Protein AF-A0AAU7A5N0-F1 (afdb_monomer)

Structure (mmCIF, N/CA/C/O backbone):
data_AF-A0AAU7A5N0-F1
#
_entry.id   AF-A0AAU7A5N0-F1
#
loop_
_atom_site.group_PDB
_atom_site.id
_atom_site.type_symbol
_atom_site.label_atom_id
_atom_site.label_alt_id
_atom_site.label_comp_id
_atom_site.label_asym_id
_atom_site.label_entity_id
_atom_site.label_seq_id
_atom_site.pdbx_PDB_ins_code
_atom_site.Cartn_x
_atom_site.Cartn_y
_atom_site.Cartn_z
_atom_site.occupancy
_atom_site.B_iso_or_equiv
_atom_site.auth_seq_id
_atom_site.auth_comp_id
_atom_site.auth_asym_id
_atom_site.auth_atom_id
_atom_site.pdbx_PDB_model_num
ATOM 1 N N . MET A 1 1 ? 31.248 -8.932 -20.972 1.00 50.84 1 MET A N 1
ATOM 2 C CA . MET A 1 1 ? 29.872 -9.471 -20.929 1.00 50.84 1 MET A CA 1
ATOM 3 C C . MET A 1 1 ? 29.558 -9.736 -19.470 1.00 50.84 1 MET A C 1
ATOM 5 O O . MET A 1 1 ? 30.110 -10.701 -18.981 1.00 50.84 1 MET A O 1
ATOM 9 N N . ASN A 1 2 ? 28.849 -8.857 -18.754 1.00 56.88 2 ASN A N 1
ATOM 10 C CA . ASN A 1 2 ? 28.208 -9.176 -17.459 1.00 56.88 2 ASN A CA 1
ATOM 11 C C . ASN A 1 2 ? 27.403 -7.992 -16.901 1.00 56.88 2 ASN A C 1
ATOM 13 O O . ASN A 1 2 ? 26.374 -8.218 -16.271 1.00 56.88 2 ASN A O 1
ATOM 17 N N . ASP A 1 3 ? 27.793 -6.752 -17.194 1.00 59.69 3 ASP A N 1
ATOM 18 C CA . ASP A 1 3 ? 27.089 -5.581 -16.647 1.00 59.69 3 ASP A CA 1
ATOM 19 C C . ASP A 1 3 ? 25.744 -5.349 -17.343 1.00 59.69 3 ASP A C 1
ATOM 21 O O . ASP A 1 3 ? 24.729 -5.174 -16.680 1.00 59.69 3 ASP A O 1
ATOM 25 N N . ASP A 1 4 ? 25.704 -5.498 -18.668 1.00 55.28 4 ASP A N 1
ATOM 26 C CA . ASP A 1 4 ? 24.502 -5.294 -19.489 1.00 55.28 4 ASP A CA 1
ATOM 27 C C . ASP A 1 4 ? 23.413 -6.355 -19.224 1.00 55.28 4 ASP A C 1
ATOM 29 O O . ASP A 1 4 ? 22.225 -6.063 -19.170 1.00 55.28 4 ASP A O 1
ATOM 33 N N . VAL A 1 5 ? 23.814 -7.604 -18.947 1.00 57.06 5 VAL A N 1
ATOM 34 C CA . VAL A 1 5 ? 22.886 -8.686 -18.558 1.00 57.06 5 VAL A CA 1
ATOM 35 C C . VAL A 1 5 ? 22.371 -8.484 -17.130 1.00 57.06 5 VAL A C 1
ATOM 37 O O . VAL A 1 5 ? 21.228 -8.836 -16.834 1.00 57.06 5 VAL A O 1
ATOM 40 N N . THR A 1 6 ? 23.191 -7.919 -16.240 1.00 59.75 6 THR A N 1
ATOM 41 C CA . THR A 1 6 ? 22.796 -7.602 -14.860 1.00 59.75 6 THR A CA 1
ATOM 42 C C . THR A 1 6 ? 21.842 -6.410 -14.832 1.00 59.75 6 THR A C 1
ATOM 44 O O . THR A 1 6 ? 20.806 -6.499 -14.174 1.00 59.75 6 THR A O 1
ATOM 47 N N . LEU A 1 7 ? 22.115 -5.365 -15.621 1.00 53.47 7 LEU A N 1
ATOM 48 C CA . LEU A 1 7 ? 21.204 -4.245 -15.861 1.00 53.47 7 LEU A CA 1
ATOM 49 C C . LEU A 1 7 ? 19.894 -4.721 -16.494 1.00 53.47 7 LEU A C 1
ATOM 51 O O . LEU A 1 7 ? 18.852 -4.486 -15.906 1.00 53.47 7 LEU A O 1
ATOM 55 N N . GLN A 1 8 ? 19.914 -5.513 -17.570 1.00 53.53 8 GLN A N 1
ATOM 56 C CA . GLN A 1 8 ? 18.686 -6.050 -18.184 1.00 53.53 8 GLN A CA 1
ATOM 57 C C . GLN A 1 8 ? 17.893 -7.007 -17.271 1.00 53.53 8 GLN A C 1
ATOM 59 O O . GLN A 1 8 ? 16.673 -7.153 -17.413 1.00 53.53 8 GLN A O 1
ATOM 64 N N . LYS A 1 9 ? 18.557 -7.701 -16.334 1.00 53.38 9 LYS A N 1
ATOM 65 C CA . LYS A 1 9 ? 17.888 -8.481 -15.274 1.00 53.38 9 LYS A CA 1
ATOM 66 C C . LYS A 1 9 ? 17.300 -7.585 -14.186 1.00 53.38 9 LYS A C 1
ATOM 68 O O . LYS A 1 9 ? 16.258 -7.936 -13.643 1.00 53.38 9 LYS A O 1
ATOM 73 N N . MET A 1 10 ? 17.945 -6.469 -13.855 1.00 53.56 10 MET A N 1
ATOM 74 C CA . MET A 1 10 ? 17.430 -5.469 -12.916 1.00 53.56 10 MET A CA 1
ATOM 75 C C . MET A 1 10 ? 16.286 -4.646 -13.527 1.00 53.56 10 MET A C 1
ATOM 77 O O . MET A 1 10 ? 15.307 -4.389 -12.839 1.00 53.56 10 MET A O 1
ATOM 81 N N . GLU A 1 11 ? 16.336 -4.346 -14.825 1.00 54.94 11 GLU A N 1
ATOM 82 C CA . GLU A 1 11 ? 15.303 -3.640 -1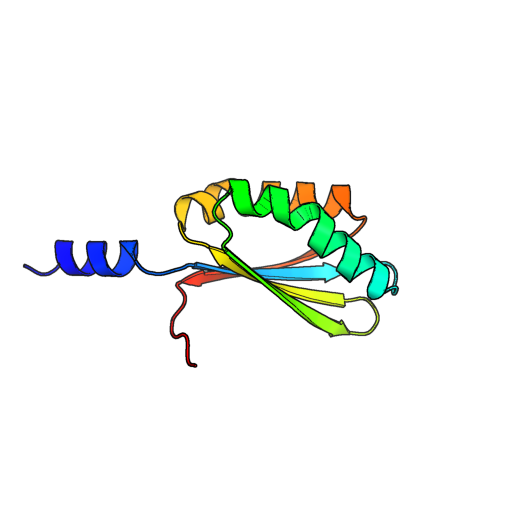5.600 1.00 54.94 11 GLU A CA 1
ATOM 83 C C . GLU A 1 11 ? 14.001 -4.442 -15.758 1.00 54.94 11 GLU A C 1
ATOM 85 O O . GLU A 1 11 ? 12.962 -3.879 -16.085 1.00 54.94 11 GLU A O 1
ATOM 90 N N . ARG A 1 12 ? 14.026 -5.757 -15.494 1.00 61.66 12 ARG A N 1
ATOM 91 C CA . ARG A 1 12 ? 12.827 -6.613 -15.436 1.00 61.66 12 ARG A CA 1
ATOM 92 C C . ARG A 1 12 ? 12.377 -6.968 -14.021 1.00 61.66 12 ARG A C 1
ATOM 94 O O . ARG A 1 12 ? 11.379 -7.675 -13.874 1.00 61.66 12 ARG A O 1
ATOM 101 N N . LYS A 1 13 ? 13.086 -6.525 -12.978 1.00 70.19 13 LYS A N 1
ATOM 102 C CA . LYS A 1 13 ? 12.664 -6.786 -11.599 1.00 70.19 13 LYS A CA 1
ATOM 103 C C . LYS A 1 13 ? 11.535 -5.838 -11.231 1.00 70.19 13 LYS A C 1
ATOM 105 O O . LYS A 1 13 ? 11.721 -4.629 -11.176 1.00 70.19 13 LYS A O 1
ATOM 110 N N . MET A 1 14 ? 10.373 -6.413 -10.944 1.00 85.31 14 MET A N 1
ATOM 111 C CA . MET A 1 14 ? 9.285 -5.683 -10.310 1.00 85.31 14 MET A CA 1
ATOM 112 C C . MET A 1 14 ? 9.740 -5.173 -8.943 1.00 85.31 14 MET A C 1
ATOM 114 O O . MET A 1 14 ? 10.553 -5.808 -8.267 1.00 85.31 14 MET A O 1
ATOM 118 N N . PHE A 1 15 ? 9.207 -4.032 -8.534 1.00 89.75 15 PHE A N 1
ATOM 119 C CA . PHE A 1 15 ? 9.449 -3.465 -7.214 1.00 89.75 15 PHE A CA 1
ATOM 120 C C . PHE A 1 15 ? 8.218 -3.617 -6.345 1.00 89.75 15 PHE A C 1
ATOM 122 O O . PHE A 1 15 ? 7.096 -3.680 -6.842 1.00 89.75 15 PHE A O 1
ATOM 129 N N . VAL A 1 16 ? 8.434 -3.676 -5.040 1.00 91.81 16 VAL A N 1
ATOM 130 C CA . VAL A 1 16 ? 7.371 -3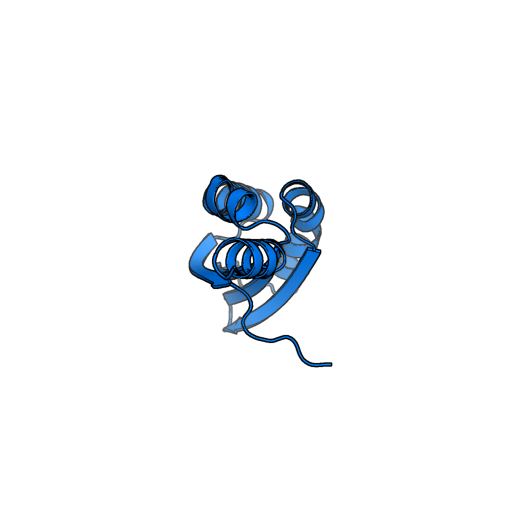.765 -4.050 1.00 91.81 16 VAL A CA 1
ATOM 131 C C . VAL A 1 16 ? 7.446 -2.554 -3.140 1.00 91.81 16 VAL A C 1
ATOM 133 O O . VAL A 1 16 ? 8.532 -2.167 -2.705 1.00 91.81 16 VAL A O 1
ATOM 136 N N . SER A 1 17 ? 6.288 -1.986 -2.817 1.00 92.06 17 SER A N 1
ATOM 137 C CA . SER A 1 17 ? 6.134 -1.120 -1.654 1.00 92.06 17 SER A CA 1
ATOM 138 C C . SER A 1 17 ? 5.210 -1.767 -0.632 1.00 92.06 17 SER A C 1
ATOM 140 O O . SER A 1 17 ? 4.145 -2.289 -0.964 1.00 92.06 17 SER A O 1
ATOM 142 N N . PHE A 1 18 ? 5.630 -1.714 0.623 1.00 93.69 18 PHE A N 1
ATOM 143 C CA . PHE A 1 18 ? 4.780 -1.912 1.780 1.00 93.69 18 PHE A CA 1
ATOM 144 C C . PHE A 1 18 ? 4.431 -0.536 2.335 1.00 93.69 18 PHE A C 1
ATOM 146 O O . PHE A 1 18 ? 5.315 0.305 2.510 1.00 93.69 18 PHE A O 1
ATOM 153 N N . THR A 1 19 ? 3.153 -0.300 2.598 1.00 91.88 19 THR A N 1
ATOM 154 C CA . THR A 1 19 ? 2.693 0.913 3.279 1.00 91.88 19 THR A CA 1
ATOM 155 C C . THR A 1 19 ? 1.752 0.503 4.393 1.00 91.88 19 THR A C 1
ATOM 157 O O . THR A 1 19 ? 0.821 -0.269 4.155 1.00 91.88 19 THR A O 1
ATOM 160 N N . ASP A 1 20 ? 2.051 0.985 5.590 1.00 93.19 20 ASP A N 1
ATOM 161 C CA . ASP A 1 20 ? 1.237 0.814 6.782 1.00 93.19 20 ASP A CA 1
ATOM 162 C C . ASP A 1 20 ? 0.293 1.991 6.915 1.00 93.19 20 ASP A C 1
ATOM 164 O O . ASP A 1 20 ? 0.702 3.147 6.784 1.00 93.19 20 ASP A O 1
ATOM 168 N N . TRP A 1 21 ? -0.966 1.672 7.171 1.00 92.25 21 TRP A N 1
ATOM 169 C CA . TRP A 1 21 ? -2.041 2.633 7.274 1.00 92.25 21 TRP A CA 1
ATOM 170 C C . TRP A 1 21 ? -2.778 2.468 8.590 1.00 92.25 21 TRP A C 1
ATOM 172 O O . TRP A 1 21 ? -3.021 1.347 9.038 1.00 92.25 21 TRP A O 1
ATOM 182 N N . GLU A 1 22 ? -3.202 3.592 9.144 1.00 92.56 22 GLU A N 1
ATOM 183 C CA . GLU A 1 22 ? -4.157 3.671 10.239 1.00 92.56 22 GLU A CA 1
ATOM 184 C C . GLU A 1 22 ? -5.458 4.311 9.736 1.00 92.56 22 GLU A C 1
ATOM 186 O O . GLU A 1 22 ? -5.433 5.263 8.947 1.00 92.56 22 GLU A O 1
ATOM 191 N N . PHE A 1 23 ? -6.590 3.750 10.157 1.00 89.12 23 PHE A N 1
ATOM 192 C CA . PHE A 1 23 ? -7.942 4.169 9.779 1.00 89.12 23 PHE A CA 1
ATOM 193 C C . PHE A 1 23 ? -8.845 4.277 11.019 1.00 89.12 23 PHE A C 1
ATOM 195 O O . PHE A 1 23 ? -8.428 3.989 12.137 1.00 89.12 23 PHE A O 1
ATOM 202 N N . ASP A 1 24 ? -10.093 4.700 10.838 1.00 84.25 24 ASP A N 1
ATOM 203 C CA . ASP A 1 24 ? -11.063 4.973 11.914 1.00 84.25 24 ASP A CA 1
ATOM 204 C C . ASP A 1 24 ? -11.625 3.721 12.629 1.00 84.25 24 ASP A C 1
ATOM 206 O O . ASP A 1 24 ? -12.507 3.838 13.479 1.00 84.25 24 ASP A O 1
ATOM 210 N N . GLY A 1 25 ? -11.125 2.526 12.300 1.00 80.00 25 GLY A N 1
ATOM 211 C CA . GLY A 1 25 ? -11.613 1.241 12.807 1.00 80.00 25 GLY A CA 1
ATOM 212 C C . GLY A 1 25 ? -12.662 0.559 11.919 1.00 80.00 25 GLY A C 1
ATOM 213 O O . GLY A 1 25 ? -13.006 -0.594 12.172 1.00 80.00 25 GLY A O 1
ATOM 214 N N . ASN A 1 26 ? -13.128 1.191 10.833 1.00 87.38 26 ASN A N 1
ATOM 215 C CA . ASN A 1 26 ? -14.005 0.546 9.854 1.00 87.38 26 ASN A CA 1
ATOM 216 C C . ASN A 1 26 ? -13.218 -0.022 8.655 1.00 87.38 26 ASN A C 1
ATOM 218 O O . ASN A 1 26 ? -12.836 0.694 7.727 1.00 87.38 26 ASN A O 1
ATOM 222 N N . VAL A 1 27 ? -13.011 -1.342 8.650 1.00 87.75 27 VAL A N 1
ATOM 223 C CA . VAL A 1 27 ? -12.275 -2.041 7.580 1.00 87.75 27 VAL A CA 1
ATOM 224 C C . VAL A 1 27 ? -12.968 -1.922 6.220 1.00 87.75 27 VAL A C 1
ATOM 226 O O . VAL A 1 27 ? -12.277 -1.803 5.210 1.00 87.75 27 VAL A O 1
ATOM 229 N N . ASP A 1 28 ? -14.302 -1.904 6.160 1.00 88.88 28 ASP A N 1
ATOM 230 C CA . ASP A 1 28 ? -15.024 -1.783 4.886 1.00 88.88 28 ASP A CA 1
ATOM 231 C C . ASP A 1 28 ? -14.755 -0.421 4.233 1.00 88.88 28 ASP A C 1
ATOM 233 O O . ASP A 1 28 ? -14.492 -0.348 3.031 1.00 88.88 28 ASP A O 1
ATOM 237 N N . ASN A 1 29 ? -14.701 0.647 5.037 1.00 87.38 29 ASN A N 1
ATOM 238 C CA . ASN A 1 29 ? -14.296 1.971 4.562 1.00 87.38 29 ASN A CA 1
ATOM 239 C C . ASN A 1 29 ? -12.856 1.954 4.032 1.00 87.38 29 ASN A C 1
ATOM 241 O O . ASN A 1 29 ? -12.599 2.491 2.956 1.00 87.38 29 ASN A O 1
ATOM 245 N N . ALA A 1 30 ? -11.928 1.296 4.737 1.00 85.69 30 ALA A N 1
ATOM 246 C CA . ALA A 1 30 ? -10.533 1.165 4.306 1.00 85.69 30 ALA A CA 1
ATOM 247 C C . ALA A 1 30 ? -10.380 0.344 3.004 1.00 85.69 30 ALA A C 1
ATOM 249 O O . ALA A 1 30 ? -9.492 0.603 2.187 1.00 85.69 30 ALA A O 1
ATOM 250 N N . VAL A 1 31 ? -11.262 -0.630 2.764 1.00 89.00 31 VAL A N 1
ATOM 251 C CA . VAL A 1 31 ? -11.304 -1.395 1.509 1.00 89.00 31 VAL A CA 1
ATOM 252 C C . VAL A 1 31 ? -11.843 -0.544 0.357 1.00 89.00 31 VAL A C 1
ATOM 254 O O . VAL A 1 31 ? -11.255 -0.548 -0.728 1.00 89.00 31 VAL A O 1
ATOM 257 N N . GLU A 1 32 ? -12.931 0.200 0.562 1.00 89.38 32 GLU A N 1
ATOM 258 C CA . GLU A 1 32 ? -13.483 1.095 -0.466 1.00 89.38 32 GLU A CA 1
ATOM 259 C C . GLU A 1 32 ? -12.521 2.239 -0.802 1.00 89.38 32 GLU A C 1
ATOM 261 O O . GLU A 1 32 ? -12.290 2.542 -1.974 1.00 89.38 32 GLU A O 1
ATOM 266 N N . ALA A 1 33 ? -11.858 2.786 0.213 1.00 85.75 33 ALA A N 1
ATOM 267 C CA . ALA A 1 33 ? -10.722 3.683 0.088 1.00 85.75 33 ALA A CA 1
ATOM 268 C C . ALA A 1 33 ? -9.636 3.133 -0.852 1.00 85.75 33 ALA A C 1
ATOM 270 O O . ALA A 1 33 ? -9.266 3.782 -1.836 1.00 85.75 33 ALA A O 1
ATOM 271 N N . ALA A 1 34 ? -9.170 1.906 -0.595 1.00 86.62 34 ALA A N 1
ATOM 272 C CA . ALA A 1 34 ? -8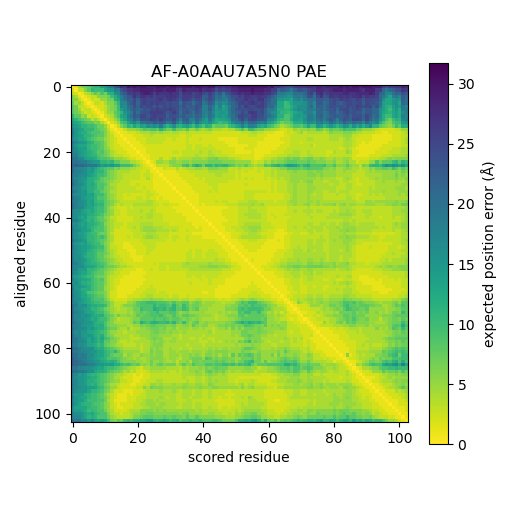.160 1.238 -1.413 1.00 86.62 34 ALA A CA 1
ATOM 273 C C . ALA A 1 34 ? -8.579 1.079 -2.879 1.00 86.62 34 ALA A C 1
ATOM 275 O O . ALA A 1 34 ? -7.781 1.308 -3.794 1.00 86.62 34 ALA A O 1
ATOM 276 N N . LYS A 1 35 ? -9.847 0.741 -3.126 1.00 89.81 35 LYS A N 1
ATOM 277 C CA . LYS A 1 35 ? -10.404 0.681 -4.485 1.00 89.81 35 LYS A CA 1
ATOM 278 C C . LYS A 1 35 ? -10.466 2.066 -5.135 1.00 89.81 35 LYS A C 1
ATOM 280 O O . LYS A 1 35 ? -10.205 2.174 -6.333 1.00 89.81 35 LYS A O 1
ATOM 285 N N . GLY A 1 36 ? -10.771 3.104 -4.357 1.00 86.62 36 GLY A N 1
ATOM 286 C CA . GLY A 1 36 ? -10.880 4.491 -4.806 1.00 86.62 36 GLY A CA 1
ATOM 287 C C . GLY A 1 36 ? -9.560 5.092 -5.294 1.00 86.62 36 GLY A C 1
ATOM 288 O O . GLY A 1 36 ? -9.546 5.729 -6.346 1.00 86.62 36 GLY A O 1
ATOM 289 N N . PHE A 1 37 ? -8.441 4.853 -4.597 1.00 83.62 37 PHE A N 1
ATOM 290 C CA . PHE A 1 37 ? -7.131 5.378 -5.018 1.00 83.62 37 PHE A CA 1
ATOM 291 C C . PHE A 1 37 ? -6.390 4.487 -6.030 1.00 83.62 37 PHE A C 1
ATOM 293 O O . PHE A 1 37 ? -5.429 4.932 -6.663 1.00 83.62 37 PHE A O 1
ATOM 300 N N . TRP A 1 38 ? -6.834 3.244 -6.248 1.00 89.56 38 TRP A N 1
ATOM 301 C CA . TRP A 1 38 ? -6.192 2.317 -7.187 1.00 89.56 38 TRP A CA 1
ATOM 302 C C . TRP A 1 38 ? -6.017 2.860 -8.623 1.00 89.56 38 TRP A C 1
ATOM 304 O O . TRP A 1 38 ? -4.949 2.656 -9.212 1.00 89.56 38 TRP A O 1
ATOM 314 N N . PRO A 1 39 ? -6.997 3.562 -9.233 1.00 88.81 39 PRO A N 1
ATOM 315 C CA . PRO A 1 39 ? -6.817 4.184 -10.544 1.00 88.81 39 PRO A CA 1
ATOM 316 C C . PRO A 1 39 ? -5.652 5.172 -10.603 1.00 88.81 39 PRO A C 1
ATOM 318 O O . PRO A 1 39 ? -4.973 5.222 -11.627 1.00 88.81 39 PRO A O 1
ATOM 321 N N . GLU A 1 40 ? -5.403 5.913 -9.523 1.00 84.50 40 GLU A N 1
ATOM 322 C CA . GLU A 1 40 ? -4.301 6.871 -9.442 1.00 84.50 40 GLU A CA 1
ATOM 323 C C . GLU A 1 40 ? -2.961 6.141 -9.405 1.00 84.50 40 GLU A C 1
ATOM 325 O O . GLU A 1 40 ? -2.094 6.401 -10.232 1.00 84.50 40 GLU A O 1
ATOM 330 N N . MET A 1 41 ? -2.825 5.125 -8.548 1.00 86.69 41 MET A N 1
ATOM 331 C CA . MET A 1 41 ? -1.593 4.330 -8.460 1.00 86.69 41 MET A CA 1
ATOM 332 C C . MET A 1 41 ? -1.205 3.679 -9.790 1.00 86.69 41 MET A C 1
ATOM 334 O O . MET A 1 41 ? -0.022 3.587 -10.124 1.00 86.69 41 MET A O 1
ATOM 338 N N . LYS A 1 42 ? -2.194 3.246 -10.581 1.00 88.62 42 LYS A N 1
ATOM 339 C CA . LYS A 1 42 ? -1.947 2.679 -11.913 1.00 88.62 42 LYS A CA 1
ATOM 340 C C . LYS A 1 42 ? -1.299 3.680 -12.874 1.00 88.62 42 LYS A C 1
ATOM 342 O O . LYS A 1 42 ? -0.520 3.248 -13.721 1.00 88.62 42 LYS A O 1
ATOM 347 N N . LYS A 1 43 ? -1.558 4.989 -12.742 1.00 86.25 43 LYS A N 1
ATOM 348 C CA . LYS A 1 43 ? -0.886 6.027 -13.553 1.00 86.25 43 LYS A CA 1
ATOM 349 C C . LYS A 1 43 ? 0.622 6.068 -13.294 1.00 86.25 43 LYS A C 1
ATOM 351 O O . LYS A 1 43 ? 1.385 6.381 -14.199 1.00 86.25 43 LYS A O 1
ATOM 356 N N . TYR A 1 44 ? 1.036 5.672 -12.093 1.00 83.19 44 TYR A N 1
ATOM 357 C CA . TYR A 1 44 ? 2.432 5.589 -11.665 1.00 83.19 44 TYR A CA 1
ATOM 358 C C . TYR A 1 44 ? 3.038 4.182 -11.824 1.00 83.19 44 TYR A C 1
ATOM 360 O O . TYR A 1 44 ? 4.120 3.904 -11.316 1.00 83.19 44 TYR A O 1
ATOM 368 N N . GLY A 1 45 ? 2.362 3.274 -12.538 1.00 87.88 45 GLY A N 1
ATOM 369 C CA . GLY A 1 45 ? 2.909 1.957 -12.877 1.00 87.88 45 GLY A CA 1
ATOM 370 C C . GLY A 1 45 ? 2.677 0.855 -11.838 1.00 87.88 45 GLY A C 1
ATOM 371 O O . GLY A 1 45 ? 3.312 -0.202 -11.939 1.00 87.88 45 GLY A O 1
ATOM 372 N N . ALA A 1 46 ? 1.769 1.058 -10.874 1.00 90.38 46 ALA A N 1
ATOM 373 C CA . ALA A 1 46 ? 1.287 -0.021 -10.012 1.00 90.38 46 ALA A CA 1
ATOM 374 C C . ALA A 1 46 ? 0.500 -1.061 -10.824 1.00 90.38 46 ALA A C 1
ATOM 376 O O . ALA A 1 46 ? -0.268 -0.715 -11.725 1.0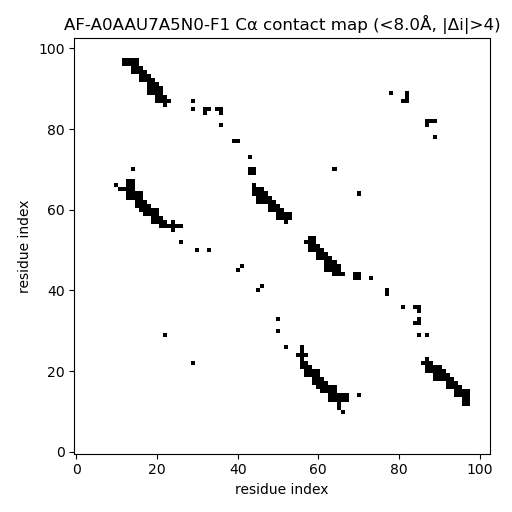0 90.38 46 ALA A O 1
ATOM 377 N N . VAL A 1 47 ? 0.662 -2.345 -10.499 1.00 92.12 47 VAL A N 1
ATOM 378 C CA . VAL A 1 47 ? 0.019 -3.445 -11.249 1.00 92.12 47 VAL A CA 1
ATOM 379 C C . VAL A 1 47 ? -0.735 -4.448 -10.402 1.00 92.12 47 VAL A C 1
ATOM 381 O O . VAL A 1 47 ? -1.663 -5.084 -10.892 1.00 92.12 47 VAL A O 1
ATOM 384 N N . ASN A 1 48 ? -0.359 -4.586 -9.138 1.00 92.69 48 ASN A N 1
ATOM 385 C CA . ASN A 1 48 ? -1.074 -5.411 -8.185 1.00 92.69 48 ASN A CA 1
ATOM 386 C C . ASN A 1 48 ? -0.983 -4.748 -6.818 1.00 92.69 48 ASN A C 1
ATOM 388 O O . ASN A 1 48 ? 0.072 -4.231 -6.465 1.00 92.69 48 ASN A O 1
ATOM 392 N N . MET A 1 49 ? -2.073 -4.768 -6.063 1.00 93.38 49 MET A N 1
ATOM 393 C CA . MET A 1 49 ? -2.089 -4.328 -4.677 1.00 93.38 49 MET A CA 1
ATOM 394 C C . MET A 1 49 ? -2.859 -5.350 -3.853 1.00 93.38 49 MET A C 1
ATOM 396 O O . MET A 1 49 ? -3.916 -5.825 -4.267 1.00 93.38 49 MET A O 1
ATOM 400 N N . ARG A 1 50 ? -2.324 -5.672 -2.679 1.00 94.19 50 ARG A N 1
ATOM 401 C CA . ARG A 1 50 ? -2.953 -6.536 -1.681 1.00 94.19 50 ARG A CA 1
ATOM 402 C C . ARG A 1 50 ? -2.983 -5.777 -0.366 1.00 94.19 50 ARG A C 1
ATOM 404 O O . ARG A 1 50 ? -1.949 -5.271 0.052 1.00 94.19 50 ARG A O 1
ATOM 411 N N . ALA A 1 51 ? -4.142 -5.697 0.273 1.00 93.19 51 ALA A N 1
ATOM 412 C CA . ALA A 1 51 ? -4.305 -5.091 1.590 1.00 93.19 51 ALA A CA 1
ATOM 413 C C . ALA A 1 51 ? -4.556 -6.192 2.625 1.00 93.19 51 ALA A C 1
ATOM 415 O O . ALA A 1 51 ? -5.328 -7.111 2.369 1.00 93.19 51 ALA A O 1
ATOM 416 N N . THR A 1 52 ? -3.886 -6.119 3.771 1.00 94.75 52 THR A N 1
ATOM 417 C CA . THR A 1 52 ? -4.034 -7.075 4.879 1.00 94.75 52 THR A CA 1
ATOM 418 C C . THR A 1 52 ? -4.317 -6.312 6.162 1.00 94.75 52 THR A C 1
ATOM 420 O O . THR A 1 52 ? -3.605 -5.357 6.459 1.00 94.75 52 THR A O 1
ATOM 423 N N . VAL A 1 53 ? -5.326 -6.731 6.926 1.00 94.44 53 VAL A N 1
ATOM 424 C CA . VAL A 1 53 ? -5.590 -6.192 8.268 1.00 94.44 53 VAL A CA 1
ATOM 425 C C . VAL A 1 53 ? -4.480 -6.645 9.213 1.00 94.44 53 VAL A C 1
ATOM 427 O O . VAL A 1 53 ? -4.180 -7.835 9.293 1.00 94.44 53 VAL A O 1
ATOM 430 N N . THR A 1 54 ? -3.855 -5.698 9.908 1.00 94.94 54 THR A N 1
ATOM 431 C CA . THR A 1 54 ? -2.706 -5.939 10.799 1.00 94.94 54 THR A CA 1
ATOM 432 C C . THR A 1 54 ? -3.002 -5.643 12.267 1.00 94.94 54 THR A C 1
ATOM 434 O O . THR A 1 54 ? -2.185 -5.961 13.127 1.00 94.94 54 THR A O 1
ATOM 437 N N . GLY A 1 55 ? -4.168 -5.072 12.566 1.00 92.75 55 GLY A N 1
ATOM 438 C CA . GLY A 1 55 ? -4.632 -4.758 13.914 1.00 92.75 55 GLY A CA 1
ATOM 439 C C . GLY A 1 55 ? -6.065 -4.232 13.894 1.00 92.75 55 GLY A C 1
ATOM 440 O O . GLY A 1 55 ? -6.715 -4.260 12.852 1.00 92.75 55 GLY A O 1
ATOM 441 N N . GLU A 1 56 ? -6.547 -3.741 15.036 1.00 91.75 56 GLU A N 1
ATOM 442 C CA . GLU A 1 56 ? -7.925 -3.243 15.197 1.00 91.75 56 GLU A CA 1
ATOM 443 C C . GLU A 1 56 ? -8.262 -2.106 14.219 1.00 91.75 56 GLU A C 1
ATOM 445 O O . GLU A 1 56 ? -9.337 -2.090 13.628 1.00 91.75 56 GLU A O 1
ATOM 450 N N . ASN A 1 57 ? -7.312 -1.199 13.994 1.00 93.25 57 ASN A N 1
ATOM 451 C CA . ASN A 1 57 ? -7.471 -0.021 13.147 1.00 93.25 57 ASN A CA 1
ATOM 452 C C . ASN A 1 57 ? -6.306 0.164 12.155 1.00 93.25 57 ASN A C 1
ATOM 454 O O . ASN A 1 57 ? -6.056 1.277 11.692 1.00 93.25 57 ASN A O 1
ATOM 458 N N . THR A 1 58 ? -5.575 -0.913 11.831 1.00 94.19 58 THR A N 1
ATOM 459 C CA . THR A 1 58 ? -4.418 -0.848 10.920 1.00 94.19 58 THR A CA 1
ATOM 460 C C . THR A 1 58 ? -4.485 -1.858 9.782 1.00 94.19 58 THR A C 1
ATOM 462 O O . THR A 1 58 ? -4.912 -3.004 9.962 1.00 94.19 58 THR A O 1
ATOM 465 N N . ILE A 1 59 ? -4.053 -1.429 8.593 1.00 93.81 59 ILE A N 1
ATOM 466 C CA . ILE A 1 59 ? -3.821 -2.307 7.444 1.00 93.81 59 ILE A CA 1
ATOM 467 C C . ILE A 1 59 ? -2.422 -2.089 6.868 1.00 93.81 59 ILE A C 1
ATOM 469 O O . ILE A 1 59 ? -1.888 -0.983 6.891 1.00 93.81 59 ILE A O 1
ATOM 473 N N . ARG A 1 60 ? -1.868 -3.129 6.245 1.00 94.75 60 ARG A N 1
ATOM 474 C CA . ARG A 1 60 ? -0.674 -3.044 5.400 1.00 94.75 60 ARG A CA 1
ATOM 475 C C . ARG A 1 60 ? -1.036 -3.341 3.955 1.00 94.75 60 ARG A C 1
ATOM 477 O O . ARG A 1 60 ? -1.589 -4.398 3.650 1.00 94.75 60 ARG A O 1
ATOM 484 N N . THR A 1 61 ? -0.674 -2.439 3.050 1.00 93.25 61 THR A N 1
ATOM 485 C CA . THR A 1 61 ? -0.748 -2.680 1.604 1.00 93.25 61 THR A CA 1
ATOM 486 C C . THR A 1 61 ? 0.601 -3.144 1.075 1.00 93.25 61 THR A C 1
ATOM 488 O O . THR A 1 61 ? 1.600 -2.472 1.321 1.00 93.25 61 THR A O 1
ATOM 491 N N . MET A 1 62 ? 0.623 -4.230 0.306 1.00 94.81 62 MET A N 1
ATOM 492 C CA . MET A 1 62 ? 1.733 -4.643 -0.554 1.00 94.81 62 MET A CA 1
ATOM 493 C C . MET A 1 62 ? 1.374 -4.292 -1.998 1.00 94.81 62 MET A C 1
ATOM 495 O O . MET A 1 62 ? 0.417 -4.847 -2.537 1.00 94.81 62 MET A O 1
ATOM 499 N N . THR A 1 63 ? 2.131 -3.396 -2.627 1.00 92.81 63 THR A N 1
ATOM 500 C CA . THR A 1 63 ? 1.908 -2.988 -4.022 1.00 92.81 63 THR A CA 1
ATOM 501 C C . THR A 1 63 ? 3.093 -3.377 -4.889 1.00 92.81 63 THR A C 1
ATOM 503 O O . THR A 1 63 ? 4.228 -3.080 -4.529 1.00 92.81 63 THR A O 1
ATOM 506 N N . LEU A 1 64 ? 2.828 -4.020 -6.026 1.00 92.56 64 LEU A N 1
ATOM 507 C CA . LEU A 1 64 ? 3.810 -4.326 -7.060 1.00 92.56 64 LEU A CA 1
ATOM 508 C C . LEU A 1 64 ? 3.836 -3.225 -8.125 1.00 92.56 64 LEU A C 1
ATOM 510 O O . LEU A 1 64 ? 2.790 -2.787 -8.613 1.00 92.56 64 LEU A O 1
ATOM 514 N N . TRP A 1 65 ? 5.044 -2.860 -8.540 1.00 90.56 65 TRP A N 1
ATOM 515 C CA . TRP A 1 65 ? 5.353 -1.771 -9.462 1.00 90.56 65 TRP A CA 1
ATOM 516 C C . TRP A 1 65 ? 6.214 -2.281 -10.615 1.00 90.56 65 TRP A C 1
ATOM 518 O O . TRP A 1 65 ? 7.113 -3.100 -10.408 1.00 90.56 65 TRP A O 1
ATOM 528 N N . ARG A 1 66 ? 5.953 -1.792 -11.834 1.00 84.31 66 ARG A N 1
ATOM 529 C CA . ARG A 1 66 ? 6.768 -2.136 -13.018 1.00 84.31 66 ARG A CA 1
ATOM 530 C C . ARG A 1 66 ? 8.099 -1.396 -13.073 1.00 84.31 66 ARG A C 1
ATOM 532 O O . ARG A 1 66 ? 9.023 -1.911 -13.688 1.00 84.31 66 ARG A O 1
ATOM 539 N N . ASP A 1 67 ? 8.171 -0.206 -12.483 1.00 81.00 67 ASP A N 1
ATOM 540 C CA . ASP A 1 67 ? 9.317 0.691 -12.612 1.00 81.00 67 ASP A CA 1
ATOM 541 C C . ASP A 1 67 ? 9.732 1.247 -11.235 1.00 81.00 67 ASP A C 1
ATOM 543 O O . ASP A 1 67 ? 8.937 1.957 -10.606 1.00 81.00 67 ASP A O 1
ATOM 547 N N . PRO A 1 68 ? 10.956 0.953 -10.751 1.00 78.50 68 PRO A N 1
ATOM 548 C CA . PRO A 1 68 ? 11.468 1.521 -9.507 1.00 78.50 68 PRO A CA 1
ATOM 549 C C . PRO A 1 68 ? 11.571 3.039 -9.525 1.00 78.50 68 PRO A C 1
ATOM 551 O O . PRO A 1 68 ? 11.317 3.663 -8.503 1.00 78.50 68 PRO A O 1
ATOM 554 N N . LYS A 1 69 ? 11.918 3.650 -10.663 1.00 75.69 69 LYS A N 1
ATOM 555 C CA .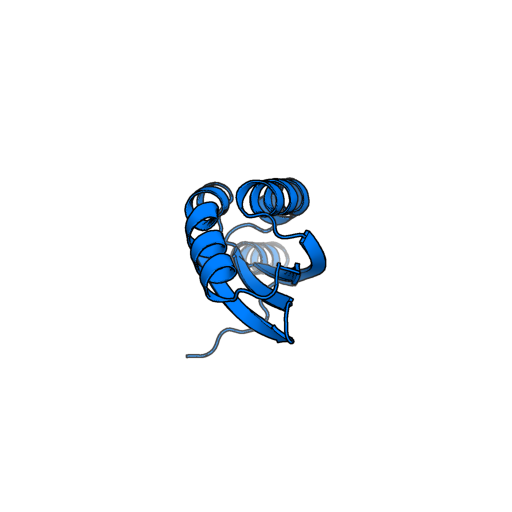 LYS A 1 69 ? 12.114 5.102 -10.744 1.00 75.69 69 LYS A CA 1
ATOM 556 C C . LYS A 1 69 ? 10.796 5.835 -10.552 1.00 75.69 69 LYS A C 1
ATOM 558 O O . LYS A 1 69 ? 10.754 6.855 -9.874 1.00 75.69 69 LYS A O 1
ATOM 563 N N . MET A 1 70 ? 9.715 5.285 -11.105 1.00 73.75 70 MET A N 1
ATOM 564 C CA . MET A 1 70 ? 8.368 5.822 -10.907 1.00 73.75 70 MET A CA 1
ATOM 565 C C . MET A 1 70 ? 7.895 5.647 -9.466 1.00 73.75 70 MET A C 1
ATOM 567 O O . MET A 1 70 ? 7.268 6.554 -8.927 1.00 73.75 70 MET A O 1
ATOM 571 N N . LEU A 1 71 ? 8.228 4.526 -8.822 1.00 78.94 71 LEU A N 1
ATOM 572 C CA . LEU A 1 71 ? 7.953 4.335 -7.401 1.00 78.94 71 LEU A CA 1
ATOM 573 C C . LEU A 1 71 ? 8.729 5.348 -6.547 1.00 78.94 71 LEU A C 1
ATOM 575 O O . LEU A 1 71 ? 8.121 6.113 -5.811 1.00 78.94 71 LEU A O 1
ATOM 579 N N . GLU A 1 72 ? 10.056 5.370 -6.647 1.00 79.06 72 GLU A N 1
ATOM 580 C CA . GLU A 1 72 ? 10.927 6.196 -5.802 1.00 79.06 72 GLU A CA 1
ATOM 581 C C . GLU A 1 72 ? 10.647 7.692 -5.959 1.00 79.06 72 GLU A C 1
ATOM 583 O O . GLU A 1 72 ? 10.635 8.412 -4.966 1.00 79.06 72 GLU A O 1
ATOM 588 N N . ALA A 1 73 ? 10.363 8.153 -7.180 1.00 79.00 73 ALA A N 1
ATOM 589 C CA . ALA A 1 73 ? 10.081 9.562 -7.431 1.00 79.00 73 ALA A CA 1
ATOM 590 C C . ALA A 1 73 ? 8.714 10.024 -6.899 1.00 79.00 73 ALA A C 1
ATOM 592 O O . ALA A 1 73 ? 8.547 11.213 -6.658 1.00 79.00 73 ALA A O 1
ATOM 593 N N . ASN A 1 74 ? 7.741 9.117 -6.733 1.00 79.12 74 ASN A N 1
ATOM 594 C CA . ASN A 1 74 ? 6.347 9.494 -6.467 1.00 79.12 74 ASN A CA 1
ATOM 595 C C . ASN A 1 74 ? 5.759 8.856 -5.200 1.00 79.12 74 ASN A C 1
ATOM 597 O O . ASN A 1 74 ? 4.610 9.131 -4.874 1.00 79.12 74 ASN A O 1
ATOM 601 N N . ILE A 1 75 ? 6.481 7.991 -4.477 1.00 81.62 75 ILE A N 1
ATOM 602 C CA . ILE A 1 75 ? 5.896 7.208 -3.373 1.00 81.62 75 ILE A CA 1
ATOM 603 C C . ILE A 1 75 ? 5.299 8.087 -2.272 1.00 81.62 75 ILE A C 1
ATOM 605 O O . ILE A 1 75 ? 4.223 7.770 -1.768 1.00 81.62 75 ILE A O 1
ATOM 609 N N . ASP A 1 76 ? 5.947 9.199 -1.932 1.00 83.25 76 ASP A N 1
ATOM 610 C CA . ASP A 1 76 ? 5.451 10.114 -0.904 1.00 83.25 76 ASP A CA 1
ATOM 611 C C . ASP A 1 76 ? 4.231 10.905 -1.394 1.00 83.25 76 ASP A C 1
ATOM 613 O O . ASP A 1 76 ? 3.261 1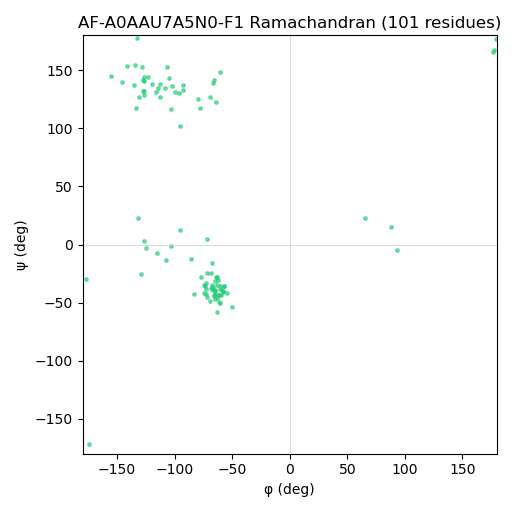1.055 -0.653 1.00 83.25 76 ASP A O 1
ATOM 617 N N . GLU A 1 77 ? 4.216 11.320 -2.665 1.00 81.94 77 GLU A N 1
ATOM 618 C CA . GLU A 1 77 ? 3.056 11.972 -3.286 1.00 81.94 77 GLU A CA 1
ATOM 619 C C . GLU A 1 77 ? 1.861 11.019 -3.387 1.00 81.94 77 GLU A C 1
ATOM 621 O O . GLU A 1 77 ? 0.747 11.382 -3.019 1.00 81.94 77 GLU A O 1
ATOM 626 N N . ILE A 1 78 ? 2.091 9.774 -3.811 1.00 81.50 78 ILE A N 1
ATOM 627 C CA . ILE A 1 78 ? 1.066 8.728 -3.894 1.00 81.50 78 ILE A CA 1
ATOM 628 C C . ILE A 1 78 ? 0.499 8.443 -2.505 1.00 81.50 78 ILE A C 1
ATOM 630 O O . ILE A 1 78 ? -0.715 8.333 -2.352 1.00 81.50 78 ILE A O 1
ATOM 634 N N . ARG A 1 79 ? 1.357 8.347 -1.485 1.00 82.44 79 ARG A N 1
ATOM 635 C CA . ARG A 1 79 ? 0.949 8.142 -0.090 1.00 82.44 79 ARG A CA 1
ATOM 636 C C . ARG A 1 79 ? 0.126 9.308 0.444 1.00 82.44 79 ARG A C 1
ATOM 638 O O . ARG A 1 79 ? -0.922 9.073 1.039 1.00 82.44 79 ARG A O 1
ATOM 645 N N . ALA A 1 80 ? 0.559 10.542 0.200 1.00 82.00 80 ALA A N 1
ATOM 646 C CA . ALA A 1 80 ? -0.155 11.742 0.621 1.00 82.00 80 ALA A CA 1
ATOM 647 C C . ALA A 1 80 ? -1.505 11.894 -0.097 1.00 82.00 80 ALA A C 1
ATOM 649 O O . ALA A 1 80 ? -2.516 12.189 0.544 1.00 82.00 80 ALA A O 1
ATOM 650 N N . ALA A 1 81 ? -1.540 11.653 -1.409 1.00 76.31 81 ALA A N 1
ATOM 651 C CA . ALA A 1 81 ? -2.753 11.704 -2.215 1.00 76.31 81 ALA A CA 1
ATOM 652 C C . ALA A 1 81 ? -3.744 10.610 -1.804 1.00 76.31 81 ALA A C 1
ATOM 654 O O . ALA A 1 81 ? -4.917 10.904 -1.578 1.00 76.31 81 ALA A O 1
ATOM 655 N N . ALA A 1 82 ? -3.272 9.370 -1.644 1.00 75.19 82 ALA A N 1
ATOM 656 C CA . ALA A 1 82 ? -4.097 8.263 -1.177 1.00 75.19 82 ALA A CA 1
ATOM 657 C C . ALA A 1 82 ? -4.634 8.539 0.231 1.00 75.19 82 ALA A C 1
ATOM 659 O O . ALA A 1 82 ? -5.842 8.470 0.424 1.00 75.19 82 ALA A O 1
ATOM 660 N N . GLY A 1 83 ? -3.781 8.946 1.178 1.00 77.75 83 GLY A N 1
ATOM 661 C CA . GLY A 1 83 ? -4.200 9.265 2.545 1.00 77.75 83 GLY A CA 1
ATOM 662 C C . GLY A 1 83 ? -5.237 10.389 2.610 1.00 77.75 83 GLY A C 1
ATOM 663 O O . GLY A 1 83 ? -6.260 10.253 3.279 1.00 77.75 83 GLY A O 1
ATOM 664 N N . SER A 1 84 ? -5.038 11.458 1.832 1.00 77.56 84 SER A N 1
ATOM 665 C CA . SER A 1 84 ? -5.977 12.588 1.756 1.00 77.56 84 SER A CA 1
ATOM 666 C C . SER A 1 84 ? -7.319 12.202 1.132 1.00 77.56 84 SER A C 1
ATOM 668 O O . SER A 1 84 ? -8.362 12.664 1.588 1.0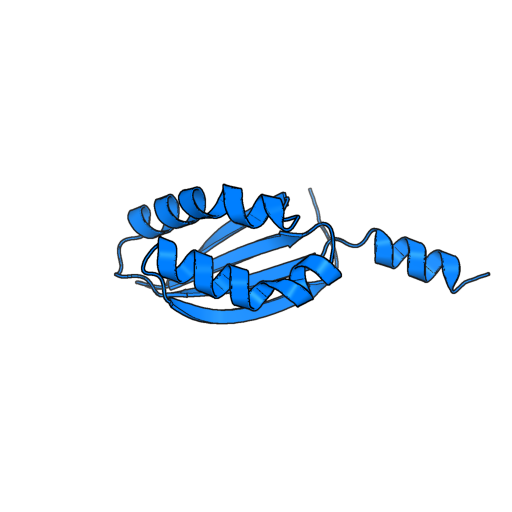0 77.56 84 SER A O 1
ATOM 670 N N . ALA A 1 85 ? -7.311 11.358 0.097 1.00 69.44 85 ALA A N 1
ATOM 671 C CA . ALA A 1 85 ? -8.525 10.929 -0.593 1.00 69.44 85 ALA A CA 1
ATOM 672 C C . ALA A 1 85 ? -9.418 10.030 0.271 1.00 69.44 85 ALA A C 1
ATOM 674 O O . ALA A 1 85 ? -10.618 9.937 0.019 1.00 69.44 85 ALA A O 1
ATOM 675 N N . VAL A 1 86 ? -8.833 9.357 1.263 1.00 72.38 86 VAL A N 1
ATOM 676 C CA . VAL A 1 86 ? -9.510 8.274 1.979 1.00 72.38 86 VAL A CA 1
ATOM 677 C C . VAL A 1 86 ? -9.541 8.417 3.495 1.00 72.38 86 VAL A C 1
ATOM 679 O O . VAL A 1 86 ? -10.041 7.533 4.183 1.00 72.38 86 VAL A O 1
ATOM 682 N N . GLY A 1 87 ? -9.023 9.527 4.025 1.00 80.12 87 GLY A N 1
ATOM 683 C CA . GLY A 1 87 ? -9.004 9.789 5.465 1.00 80.12 87 GLY A CA 1
ATOM 684 C C . GLY A 1 87 ? -8.130 8.812 6.256 1.00 80.12 87 GLY A C 1
ATOM 685 O O . GLY A 1 87 ? -8.350 8.633 7.450 1.00 80.12 87 GLY A O 1
ATOM 686 N N . MET A 1 88 ? -7.157 8.173 5.602 1.00 86.44 88 MET A N 1
ATOM 687 C CA . MET A 1 88 ? -6.229 7.228 6.225 1.00 86.44 88 MET A CA 1
ATOM 688 C C . MET A 1 88 ? -4.860 7.876 6.402 1.00 86.44 88 MET A C 1
ATOM 690 O O . MET A 1 88 ? -4.395 8.622 5.539 1.00 86.44 88 MET A O 1
ATOM 694 N N . SER A 1 89 ? -4.188 7.556 7.504 1.00 89.06 89 SER A N 1
ATOM 695 C CA . SER A 1 89 ? -2.847 8.072 7.793 1.00 89.06 89 SER A CA 1
ATOM 696 C C . SER A 1 89 ?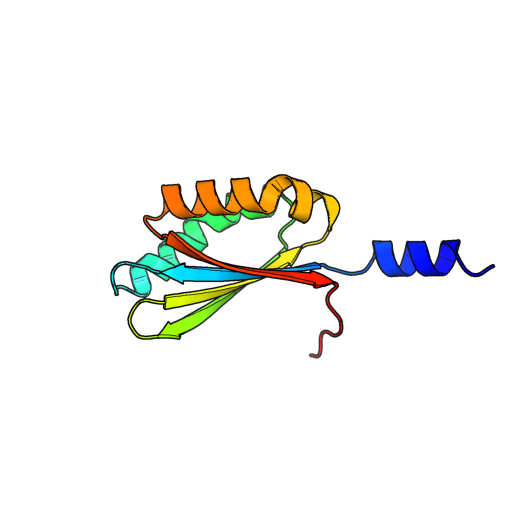 -1.793 7.012 7.510 1.00 89.06 89 SER A C 1
ATOM 698 O O . SER A 1 89 ? -1.965 5.856 7.890 1.00 89.06 89 SER A O 1
ATOM 700 N N . VAL A 1 90 ? -0.686 7.398 6.875 1.00 89.75 90 VAL A N 1
ATOM 701 C CA . VAL A 1 90 ? 0.476 6.513 6.723 1.00 89.75 90 VAL A CA 1
ATOM 702 C C . VAL A 1 90 ? 1.273 6.503 8.020 1.00 89.75 90 VAL A C 1
ATOM 704 O O . VAL A 1 90 ? 1.703 7.554 8.489 1.00 89.75 90 VAL A O 1
ATOM 707 N N . THR A 1 91 ? 1.508 5.318 8.576 1.00 90.94 91 THR A N 1
ATOM 708 C CA . THR A 1 91 ? 2.268 5.133 9.826 1.00 90.94 91 THR A CA 1
ATOM 709 C C . THR A 1 91 ? 3.650 4.527 9.599 1.00 90.94 91 THR A C 1
ATOM 711 O O . THR A 1 91 ? 4.509 4.577 10.478 1.00 90.94 91 THR A O 1
ATOM 714 N N . GLY A 1 92 ? 3.903 3.993 8.403 1.00 89.69 92 GLY A N 1
ATOM 715 C CA . GLY A 1 92 ? 5.177 3.384 8.051 1.00 89.69 92 GLY A CA 1
ATOM 716 C C . GLY A 1 92 ? 5.200 2.828 6.633 1.00 89.69 92 GLY A C 1
ATOM 717 O O . GLY A 1 92 ? 4.210 2.851 5.898 1.00 89.69 92 GLY A O 1
ATOM 718 N N . GLY A 1 93 ? 6.360 2.321 6.226 1.00 89.00 93 GLY A N 1
ATOM 719 C CA . GLY A 1 93 ? 6.488 1.642 4.949 1.00 89.00 93 GLY A CA 1
ATOM 720 C C . GLY A 1 93 ? 7.906 1.207 4.624 1.00 89.00 93 GLY A C 1
ATOM 721 O O . GLY A 1 93 ? 8.875 1.640 5.240 1.00 89.00 93 GLY A O 1
ATOM 722 N N . MET A 1 94 ? 8.011 0.336 3.627 1.00 92.00 94 MET A N 1
ATOM 723 C CA . MET A 1 94 ? 9.271 -0.192 3.107 1.00 92.00 94 MET A CA 1
ATOM 724 C C . MET A 1 94 ? 9.176 -0.317 1.590 1.00 92.00 94 MET A C 1
ATOM 726 O O . MET A 1 94 ? 8.086 -0.509 1.053 1.00 92.00 94 MET A O 1
ATOM 730 N N . THR A 1 95 ? 10.301 -0.247 0.892 1.00 90.94 95 THR A N 1
ATOM 731 C CA . THR A 1 95 ? 10.371 -0.499 -0.550 1.00 90.94 95 THR A CA 1
ATOM 732 C C . THR A 1 95 ? 11.553 -1.403 -0.867 1.00 90.94 95 THR A C 1
ATOM 734 O O . THR A 1 95 ? 12.526 -1.469 -0.115 1.00 90.94 95 THR A O 1
ATOM 737 N N . GLY A 1 96 ? 11.465 -2.135 -1.974 1.00 89.19 96 GLY A N 1
ATOM 738 C CA . GLY A 1 96 ? 12.578 -2.946 -2.442 1.00 89.19 96 GLY A CA 1
ATOM 739 C C . GLY A 1 96 ? 12.256 -3.753 -3.694 1.00 89.19 96 GLY A C 1
ATOM 740 O O . GLY A 1 96 ? 11.090 -3.870 -4.081 1.00 89.19 96 GLY A O 1
ATOM 741 N N . PRO A 1 97 ? 13.282 -4.323 -4.341 1.00 89.06 97 PRO A N 1
ATOM 742 C CA . PRO A 1 97 ? 13.085 -5.213 -5.474 1.00 89.06 97 PRO A CA 1
ATOM 743 C C . PRO A 1 97 ? 12.387 -6.503 -5.027 1.00 89.06 97 PRO A C 1
ATOM 745 O O . PRO A 1 97 ? 12.729 -7.083 -3.994 1.00 89.06 97 PRO A O 1
ATOM 748 N N . LEU A 1 98 ? 11.446 -6.989 -5.837 1.00 88.31 98 LEU A N 1
ATOM 749 C CA . LEU A 1 98 ? 10.823 -8.291 -5.628 1.00 88.31 98 LEU A CA 1
ATOM 750 C C . LEU A 1 98 ? 11.885 -9.391 -5.769 1.00 88.31 98 LEU A C 1
ATOM 752 O O . LEU A 1 98 ? 12.566 -9.493 -6.794 1.00 88.31 98 LEU A O 1
ATOM 756 N N . ALA A 1 99 ? 12.048 -10.201 -4.722 1.00 88.62 99 ALA A N 1
ATOM 757 C CA . ALA A 1 99 ? 13.051 -11.264 -4.693 1.00 88.62 99 ALA A CA 1
ATOM 758 C C . ALA A 1 99 ? 12.566 -12.548 -5.383 1.00 88.62 99 ALA A C 1
ATOM 760 O O . ALA A 1 99 ? 13.326 -13.167 -6.126 1.00 88.62 99 ALA A O 1
ATOM 761 N N . VAL A 1 100 ? 11.313 -12.937 -5.137 1.00 87.88 100 VAL A N 1
ATOM 762 C CA . VAL A 1 100 ? 10.675 -14.139 -5.683 1.00 87.88 100 VAL A CA 1
ATOM 763 C C . VAL A 1 100 ? 9.154 -13.953 -5.698 1.00 87.88 100 VAL A C 1
ATOM 765 O O . VAL A 1 100 ? 8.602 -13.326 -4.795 1.00 87.88 100 VAL A O 1
ATOM 768 N N . GLU A 1 101 ? 8.494 -14.502 -6.714 1.00 84.44 101 GLU A N 1
ATOM 769 C CA . GLU A 1 101 ? 7.042 -14.695 -6.798 1.00 84.44 101 GLU A CA 1
ATOM 770 C C . 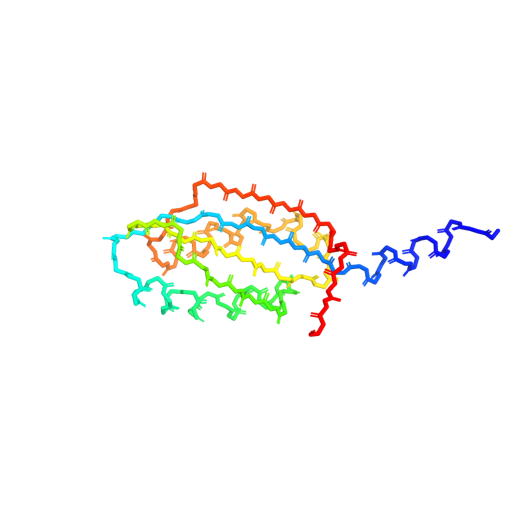GLU A 1 101 ? 6.814 -16.178 -7.108 1.00 84.44 101 GLU A C 1
ATOM 772 O O . GLU A 1 101 ? 7.519 -16.740 -7.947 1.00 84.44 101 GLU A O 1
ATOM 777 N N . LEU A 1 102 ? 5.918 -16.824 -6.366 1.00 84.44 102 LEU A N 1
ATOM 778 C CA . LEU A 1 102 ? 5.604 -18.248 -6.483 1.00 84.44 102 LEU A CA 1
ATOM 779 C C . LEU A 1 102 ? 4.103 -18.385 -6.750 1.00 84.44 102 LEU A C 1
ATOM 781 O O . LEU A 1 102 ? 3.328 -17.599 -6.197 1.00 84.44 102 LEU A O 1
ATOM 785 N N . ASP A 1 103 ? 3.738 -19.367 -7.574 1.00 80.25 103 ASP A N 1
ATOM 786 C CA . ASP A 1 103 ? 2.352 -19.684 -7.952 1.00 80.25 103 ASP A CA 1
ATOM 787 C C . ASP A 1 103 ? 1.588 -20.441 -6.851 1.00 80.25 103 ASP A C 1
ATOM 789 O O . ASP A 1 103 ? 2.205 -21.302 -6.173 1.00 80.25 103 ASP A O 1
#

Foldseek 3Di:
DPVVVVVVVVLAWKKKKKWKKFAPQDVVLVVVLCVVLVVVVVVLAWDDKDWDDDDRGMIIIIIIGNDPVSCVVCVVVSQVVSCVSRVMHTPDMDMDTDPDDDD

Sequence (103 aa):
MNDDVTLQKMERKMFVSFTDWEFDGNVDNAVEAAKGFWPEMKKYGAVNMRATVTGENTIRTMTLWRDPKMLEANIDEIRAAAGSAVGMSVTGGMTGPLAVELD

Radius of gyration: 14.92 Å; Cα contacts (8 Å, |Δi|>4): 151; chains: 1; bounding box: 45×32×36 Å

Secondary structure (DSSP, 8-state):
--HHHHHHHHTT--EEEEEEEE-SS-HHHHHHHHHHHHHHHHHTTEEEEEEEE-SSSEEEEEEEES-HHHHHHHHHHHHHHHHHHHT-EEEEEEEEE------

Mean predicted aligned error: 6.54 Å

Solvent-accessible surface area (backbone atoms only — not comparable to full-atom values): 5797 Å² total; per-residue (Å²): 141,60,65,66,61,49,49,59,54,55,70,67,40,38,24,36,37,40,39,29,34,38,50,95,52,54,65,69,59,55,51,52,34,54,60,67,42,45,70,61,45,43,78,54,38,43,79,47,75,47,77,42,81,74,53,84,37,30,34,38,35,44,34,36,24,64,41,59,67,50,40,73,77,35,49,67,58,53,49,52,51,43,22,67,76,52,73,32,46,77,79,48,69,49,74,47,72,57,86,82,86,83,137

Nearest PDB structures (foldseek):
  2od4-assembly1_B  TM=7.538E-01  e=3.787E-04  uncultured marine organism
  2pd1-assembly1_A  TM=6.947E-01  e=1.715E-03  Nitrosomonas europaea
  6fxd-assembly1_B-2  TM=7.094E-01  e=2.838E-03  Pseudomonas fluorescens
  6fxd-assembly1_A-2  TM=6.852E-01  e=7.769E-03  Pseudomonas fluorescens
  1xbw-assembly1_B  TM=5.447E-01  e=1.104E-03  Staphylococcus aureus subsp. aureus MW2

pLDDT: mean 83.15, std 11.52, range [50.84, 94.94]